Protein AF-A0A3D0Z601-F1 (afdb_monomer_lite)

Sequence (149 aa):
MDIMEILEQYWYVITAFAAVIVIAIIFNIVRIRRSRKSNENFLVKHPDAAKVYLTSKALVTSEAVNVYTVNGSEPERFFKGTKGGIYLIPGQSLVEISYSYTRPGVMYKNVTKSTGVVKKTLEVQANTAYILGFDRKAEEFTFEIFTEE

Radius of gyration: 21.56 Å; chains: 1; bounding box: 54×44×51 Å

Foldseek 3Di:
DDPVVVCVVCVVVVVVVVVVVVVVVVVVVVVVVVLVVVLVVVCVVQVQWEKEWWDFDDDQKTKTKDWQDKQNHGFSWDDDDPIIITTDRAAKIWIWIKIWIWHQDPPRDIDIDIPDTDIDIDHDGTPWYWYWDADPVVRDIDIGTDDDD

Secondary structure (DSSP, 8-state):
--HHHHHHHHHHHHHHHHHHHHHHHHHHHHHHHHHHHHHHHHHHH-TTPEEEEEPEE-SSSEEEEEEEEETTB---EEEETTEEEEEE-SEEEEEEEEEEEEEPPTTS--EEEE---EEEEEEE-TT-EEEEEEETTTTEEEEEE----

Structure (mmCIF, N/CA/C/O backbone):
data_AF-A0A3D0Z601-F1
#
_entry.id   AF-A0A3D0Z601-F1
#
loop_
_atom_site.group_PDB
_atom_site.id
_atom_site.type_symbol
_atom_site.label_atom_id
_atom_site.label_alt_id
_atom_site.label_comp_id
_atom_site.label_asym_id
_atom_site.label_entity_id
_atom_site.label_seq_id
_atom_site.pdbx_PDB_ins_code
_atom_site.Cartn_x
_atom_site.Cartn_y
_atom_site.Cartn_z
_atom_site.occupancy
_atom_site.B_iso_or_equiv
_atom_site.auth_seq_id
_atom_site.auth_comp_id
_atom_site.auth_asym_id
_atom_site.auth_atom_id
_atom_site.pdbx_PDB_model_num
ATOM 1 N N . MET A 1 1 ? 30.278 28.130 -25.034 1.00 62.38 1 MET A N 1
ATOM 2 C CA . MET A 1 1 ? 29.905 26.756 -25.398 1.00 62.38 1 MET A CA 1
ATOM 3 C C . MET A 1 1 ? 28.464 26.827 -25.836 1.00 62.38 1 MET A C 1
ATOM 5 O O . MET A 1 1 ? 27.605 27.117 -25.006 1.00 62.38 1 MET A O 1
ATOM 9 N N . ASP A 1 2 ? 28.238 26.739 -27.138 1.00 84.00 2 ASP A N 1
ATOM 10 C CA . ASP A 1 2 ? 26.892 26.831 -27.700 1.00 84.00 2 ASP A CA 1
ATOM 11 C C . ASP A 1 2 ? 26.083 25.575 -27.357 1.00 84.00 2 ASP A C 1
ATOM 13 O O . ASP A 1 2 ? 26.636 24.495 -27.154 1.00 84.00 2 ASP A O 1
ATOM 17 N N . ILE A 1 3 ? 24.754 25.699 -27.296 1.00 78.12 3 ILE A N 1
ATOM 18 C CA . ILE A 1 3 ? 23.852 24.581 -26.949 1.00 78.12 3 ILE A CA 1
ATOM 19 C C . ILE A 1 3 ? 24.062 23.387 -27.894 1.00 78.12 3 ILE A C 1
ATOM 21 O O . ILE A 1 3 ? 24.011 22.238 -27.461 1.00 78.12 3 ILE A O 1
ATOM 25 N N . MET A 1 4 ? 24.357 23.656 -29.166 1.00 80.94 4 MET A N 1
ATOM 26 C CA . MET A 1 4 ? 24.654 22.634 -30.175 1.00 80.94 4 MET A CA 1
ATOM 27 C C . MET A 1 4 ? 25.928 21.841 -29.852 1.00 80.94 4 MET A C 1
ATOM 29 O O . MET A 1 4 ? 25.963 20.627 -30.019 1.00 80.94 4 MET A O 1
ATOM 33 N N . GLU A 1 5 ? 26.937 22.512 -29.307 1.00 77.69 5 GLU A N 1
ATOM 34 C CA . GLU A 1 5 ? 28.230 21.936 -28.932 1.00 77.69 5 GLU A CA 1
ATOM 35 C C . GLU A 1 5 ? 28.091 21.011 -27.707 1.00 77.69 5 GLU A C 1
ATOM 37 O O . GLU A 1 5 ? 28.671 19.928 -27.644 1.00 77.69 5 GLU A O 1
ATOM 42 N N . ILE A 1 6 ? 27.232 21.396 -26.755 1.00 77.31 6 ILE A N 1
ATOM 43 C CA . ILE A 1 6 ? 26.860 20.569 -25.596 1.00 77.31 6 ILE A CA 1
ATOM 44 C C . ILE A 1 6 ? 26.078 19.331 -26.048 1.00 77.31 6 ILE A C 1
ATOM 46 O O . ILE A 1 6 ? 26.313 18.230 -25.548 1.00 77.31 6 ILE A O 1
ATOM 50 N N . LEU A 1 7 ? 25.146 19.492 -26.989 1.00 76.88 7 LEU A N 1
ATOM 51 C CA . LEU A 1 7 ? 24.349 18.381 -27.500 1.00 76.88 7 LEU A CA 1
ATOM 52 C C . LEU A 1 7 ? 25.225 17.341 -28.198 1.00 76.88 7 LEU A C 1
ATOM 54 O O . LEU A 1 7 ? 25.070 16.164 -27.897 1.00 76.88 7 LEU A O 1
ATOM 58 N N . GLU A 1 8 ? 26.173 17.743 -29.045 1.00 81.56 8 GLU A N 1
ATOM 59 C CA . GLU A 1 8 ? 27.098 16.811 -29.707 1.00 81.56 8 GLU A CA 1
ATOM 60 C C . GLU A 1 8 ? 28.075 16.146 -28.726 1.00 81.56 8 GLU A C 1
ATOM 62 O O . GLU A 1 8 ? 28.312 14.941 -28.817 1.00 81.56 8 GLU A O 1
ATOM 67 N N . GLN A 1 9 ? 28.586 16.881 -27.735 1.00 83.06 9 GLN A N 1
ATOM 68 C CA . GLN A 1 9 ? 29.509 16.336 -26.734 1.00 83.06 9 GLN A CA 1
ATOM 69 C C . GLN A 1 9 ? 28.839 15.316 -25.793 1.00 83.06 9 GLN A C 1
ATOM 71 O O . GLN A 1 9 ? 29.483 14.360 -25.355 1.00 83.06 9 GLN A O 1
ATOM 76 N N . TYR A 1 10 ? 27.553 15.502 -25.471 1.00 86.31 10 TYR A N 1
ATOM 77 C CA . TYR A 1 10 ? 26.831 14.693 -24.480 1.00 86.31 10 TYR A CA 1
ATOM 78 C C . TYR A 1 10 ? 25.701 13.829 -25.063 1.00 86.31 10 TYR A C 1
ATOM 80 O O . TYR A 1 10 ? 24.956 13.214 -24.294 1.00 86.31 10 TYR A O 1
ATOM 88 N N . TRP A 1 11 ? 25.564 13.712 -26.389 1.00 87.50 11 TRP A N 1
ATOM 89 C CA . TRP A 1 11 ? 24.433 13.002 -27.006 1.00 87.50 11 TRP A CA 1
ATOM 90 C C . TRP A 1 11 ? 24.316 11.536 -26.553 1.00 87.50 11 TRP A C 1
ATOM 92 O O . TRP A 1 11 ? 23.210 11.051 -26.305 1.00 87.50 11 TRP A O 1
ATOM 102 N N . TYR A 1 12 ? 25.444 10.843 -26.357 1.00 88.06 12 TYR A N 1
ATOM 103 C CA . TYR A 1 12 ? 25.482 9.474 -25.826 1.00 88.06 12 TYR A CA 1
ATOM 104 C C . TYR A 1 12 ? 24.930 9.383 -24.395 1.00 88.06 12 TYR A C 1
ATOM 106 O O . TYR A 1 12 ? 24.233 8.433 -24.048 1.00 88.06 12 TYR A O 1
ATOM 114 N N . VAL A 1 13 ? 25.207 10.387 -23.558 1.00 88.44 13 VAL A N 1
ATOM 115 C CA . VAL A 1 13 ? 24.722 10.439 -22.169 1.00 88.44 13 VAL A CA 1
ATOM 116 C C . VAL A 1 13 ? 23.224 10.743 -22.142 1.00 88.44 13 VAL A C 1
ATOM 118 O O . VAL A 1 13 ? 22.475 10.104 -21.404 1.00 88.44 13 VAL A O 1
ATOM 121 N N . ILE A 1 14 ? 22.768 11.670 -22.988 1.00 87.75 14 ILE A N 1
ATOM 122 C CA . ILE A 1 14 ? 21.351 12.039 -23.108 1.00 87.75 14 ILE A CA 1
ATOM 123 C C . ILE A 1 14 ? 20.525 10.852 -23.619 1.00 87.75 14 ILE A C 1
ATOM 125 O O . ILE A 1 14 ? 19.473 10.543 -23.058 1.00 87.75 14 ILE A O 1
ATOM 129 N N . THR A 1 15 ? 21.007 10.146 -24.644 1.00 89.06 15 THR A N 1
ATOM 130 C CA . THR A 1 15 ? 20.326 8.962 -25.191 1.00 89.06 15 THR A CA 1
ATOM 131 C C . THR A 1 15 ? 20.317 7.791 -24.211 1.00 89.06 15 THR A C 1
ATOM 133 O O . THR A 1 15 ? 19.278 7.148 -24.056 1.00 89.06 15 THR A O 1
ATOM 136 N N . ALA A 1 16 ? 21.409 7.554 -23.478 1.00 90.06 16 ALA A N 1
ATOM 137 C CA . ALA A 1 16 ? 21.439 6.557 -22.409 1.00 90.06 16 ALA A CA 1
ATOM 138 C C . ALA A 1 16 ? 20.430 6.884 -21.296 1.00 90.06 16 ALA A C 1
ATOM 140 O O . ALA A 1 16 ? 19.667 6.013 -20.877 1.00 90.06 16 ALA A O 1
ATOM 141 N N . PHE A 1 17 ? 20.359 8.143 -20.855 1.00 92.75 17 PHE A N 1
ATOM 142 C CA . PHE A 1 17 ? 19.391 8.572 -19.845 1.00 92.75 17 PHE A CA 1
ATOM 143 C C . PHE A 1 17 ? 17.945 8.416 -20.336 1.00 92.75 17 PHE A C 1
ATOM 145 O O . PHE A 1 17 ? 17.106 7.863 -19.624 1.00 92.75 17 PHE A O 1
ATOM 152 N N . ALA A 1 18 ? 17.663 8.805 -21.582 1.00 90.56 18 ALA A N 1
ATOM 153 C CA . ALA A 1 18 ? 16.358 8.598 -22.203 1.00 90.56 18 ALA A CA 1
ATOM 154 C C . ALA A 1 18 ? 15.980 7.105 -22.267 1.00 90.56 18 ALA A C 1
ATOM 156 O O . ALA A 1 18 ? 14.847 6.748 -21.944 1.00 90.56 18 ALA A O 1
ATOM 157 N N . ALA A 1 19 ? 16.925 6.218 -22.597 1.00 92.44 19 ALA A N 1
ATOM 158 C CA . ALA A 1 19 ? 16.692 4.775 -22.610 1.00 92.44 19 ALA A CA 1
ATOM 159 C C . ALA A 1 19 ? 16.334 4.227 -21.216 1.00 92.44 19 ALA A C 1
ATOM 161 O O . ALA A 1 19 ? 15.397 3.436 -21.094 1.00 92.44 19 ALA A O 1
ATOM 162 N N . VAL A 1 20 ? 17.006 4.686 -20.151 1.00 93.19 20 VAL A N 1
ATOM 163 C CA . VAL A 1 20 ? 16.669 4.298 -18.768 1.00 93.19 20 VAL A CA 1
ATOM 164 C C . VAL A 1 20 ? 15.250 4.735 -18.399 1.00 93.19 20 VAL A C 1
ATOM 166 O O . VAL A 1 20 ? 14.501 3.948 -17.816 1.00 93.19 20 VAL A O 1
ATOM 169 N N . ILE A 1 21 ? 14.842 5.951 -18.780 1.00 92.50 21 ILE A N 1
ATOM 170 C CA . ILE A 1 21 ? 13.474 6.438 -18.544 1.00 92.50 21 ILE A CA 1
ATOM 171 C C . ILE A 1 21 ? 12.454 5.553 -19.268 1.00 92.50 21 ILE A C 1
ATOM 173 O O . ILE A 1 21 ? 11.464 5.140 -18.664 1.00 92.50 21 ILE A O 1
ATOM 177 N N . VAL A 1 22 ? 12.698 5.212 -20.537 1.00 92.50 22 VAL A N 1
ATOM 178 C CA . VAL A 1 22 ? 11.794 4.352 -21.319 1.00 92.50 22 VAL A CA 1
ATOM 179 C C . VAL A 1 22 ? 11.654 2.969 -20.676 1.00 92.50 22 VAL A C 1
ATOM 181 O O . VAL A 1 22 ? 10.534 2.481 -20.512 1.00 92.50 22 VAL A O 1
ATOM 184 N N . ILE A 1 23 ? 12.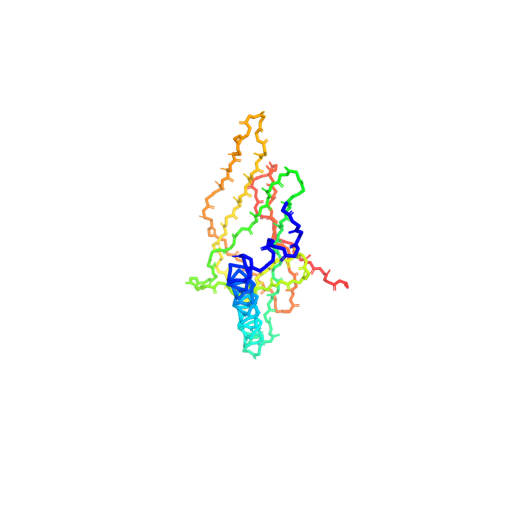757 2.359 -20.233 1.00 92.69 23 ILE A N 1
ATOM 185 C CA . ILE A 1 23 ? 12.732 1.069 -19.527 1.00 92.69 23 ILE A CA 1
ATOM 186 C C . ILE A 1 23 ? 11.924 1.176 -18.225 1.00 92.69 23 ILE A C 1
ATOM 188 O O . ILE A 1 23 ? 11.076 0.322 -17.952 1.00 92.69 23 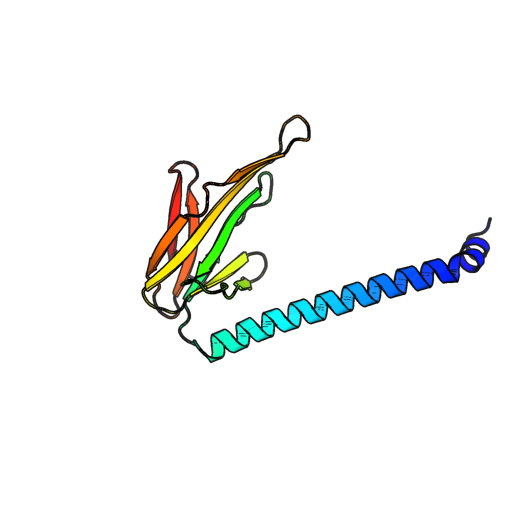ILE A O 1
ATOM 192 N N . ALA A 1 24 ? 12.127 2.239 -17.442 1.00 88.62 24 ALA A N 1
ATOM 193 C CA . ALA A 1 24 ? 11.395 2.467 -16.197 1.00 88.62 24 ALA A CA 1
ATOM 194 C C . ALA A 1 24 ? 9.881 2.630 -16.427 1.00 88.62 24 ALA A C 1
ATOM 196 O O . ALA A 1 24 ? 9.075 2.108 -15.647 1.00 88.62 24 ALA A O 1
ATOM 197 N N . ILE A 1 25 ? 9.479 3.305 -17.510 1.00 89.75 25 ILE A N 1
ATOM 198 C CA . ILE A 1 25 ? 8.070 3.448 -17.906 1.00 89.75 25 ILE A CA 1
ATOM 199 C C . ILE A 1 25 ? 7.476 2.083 -18.271 1.00 89.75 25 ILE A C 1
ATOM 201 O O . ILE A 1 25 ? 6.418 1.719 -17.753 1.00 89.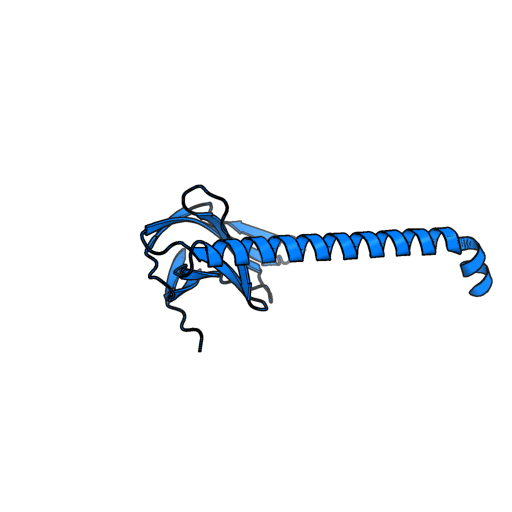75 25 ILE A O 1
ATOM 205 N N . ILE A 1 26 ? 8.161 1.295 -19.107 1.00 90.25 26 ILE A N 1
ATOM 206 C CA . ILE A 1 26 ? 7.695 -0.042 -19.513 1.00 90.25 26 ILE A CA 1
ATOM 207 C C . ILE A 1 26 ? 7.520 -0.945 -18.287 1.00 90.25 26 ILE A C 1
ATOM 209 O O . ILE A 1 26 ? 6.480 -1.593 -18.140 1.00 90.25 26 ILE A O 1
ATOM 213 N N . PHE A 1 27 ? 8.492 -0.952 -17.371 1.00 88.69 27 PHE A N 1
ATOM 214 C CA . PHE A 1 27 ? 8.432 -1.755 -16.150 1.00 88.69 27 PHE A CA 1
ATOM 215 C C . PHE A 1 27 ? 7.227 -1.381 -15.272 1.00 88.69 27 PHE A C 1
ATOM 217 O O . PHE A 1 27 ? 6.508 -2.260 -14.787 1.00 88.69 27 PHE A O 1
ATOM 224 N N . ASN A 1 28 ? 6.943 -0.082 -15.128 1.00 81.25 28 ASN A N 1
ATOM 225 C CA . ASN A 1 28 ? 5.759 0.397 -14.413 1.00 81.25 28 ASN A CA 1
ATOM 226 C C . ASN A 1 28 ? 4.454 -0.059 -15.079 1.00 81.25 28 ASN A C 1
ATOM 228 O O . ASN A 1 28 ? 3.563 -0.567 -14.396 1.00 81.25 28 ASN A O 1
ATOM 232 N N . ILE A 1 29 ? 4.344 0.050 -16.407 1.00 82.81 29 ILE A N 1
ATOM 233 C CA . ILE A 1 29 ? 3.148 -0.381 -17.147 1.00 82.81 29 ILE A CA 1
ATOM 234 C C . ILE A 1 29 ? 2.900 -1.884 -16.968 1.00 82.81 29 ILE A C 1
ATOM 236 O O . ILE A 1 29 ? 1.765 -2.294 -16.712 1.00 82.81 29 ILE A O 1
ATOM 240 N N . VAL A 1 30 ? 3.941 -2.717 -17.072 1.00 84.94 30 VAL A N 1
ATOM 241 C CA . VAL A 1 30 ? 3.826 -4.174 -16.877 1.00 84.94 30 VAL A CA 1
ATOM 242 C C . VAL A 1 30 ? 3.361 -4.497 -15.459 1.00 84.94 30 VAL A C 1
ATOM 244 O O . VAL A 1 30 ? 2.449 -5.309 -15.286 1.00 84.94 30 VAL A O 1
ATOM 247 N N . ARG A 1 31 ? 3.927 -3.831 -14.447 1.00 77.19 31 ARG A N 1
ATOM 248 C CA . ARG A 1 31 ? 3.540 -4.018 -13.043 1.00 77.19 31 ARG A CA 1
ATOM 249 C C . ARG A 1 31 ? 2.066 -3.679 -12.810 1.00 77.19 31 ARG A C 1
ATOM 251 O O . ARG A 1 31 ? 1.358 -4.472 -12.193 1.00 77.19 31 ARG A O 1
ATOM 258 N N . ILE A 1 32 ? 1.594 -2.558 -13.359 1.00 72.69 32 ILE A N 1
ATOM 259 C CA . ILE A 1 32 ? 0.190 -2.127 -13.259 1.00 72.69 32 ILE A CA 1
ATOM 260 C C . ILE A 1 32 ? -0.739 -3.115 -13.974 1.00 72.69 32 ILE A C 1
ATOM 262 O O . ILE A 1 32 ? -1.795 -3.466 -13.454 1.00 72.69 32 ILE A O 1
ATOM 266 N N . ARG A 1 33 ? -0.367 -3.599 -15.164 1.00 74.62 33 ARG A N 1
ATOM 267 C CA . ARG A 1 33 ? -1.180 -4.590 -15.888 1.00 74.62 33 ARG A CA 1
ATOM 268 C C . ARG A 1 33 ? -1.263 -5.920 -15.147 1.00 74.62 33 ARG A C 1
ATOM 270 O O . ARG A 1 33 ? -2.322 -6.540 -15.147 1.00 74.62 33 ARG A O 1
ATOM 277 N N . ARG A 1 34 ? -0.171 -6.361 -14.519 1.00 72.06 34 ARG A N 1
ATOM 278 C CA . ARG A 1 34 ? -0.145 -7.610 -13.751 1.00 72.06 34 ARG A CA 1
ATOM 279 C C . ARG A 1 34 ? -1.044 -7.537 -12.518 1.00 72.06 34 ARG A C 1
ATOM 281 O O . ARG A 1 34 ? -1.778 -8.490 -12.284 1.00 72.06 34 ARG A O 1
ATOM 288 N N . SER A 1 35 ? -1.034 -6.423 -11.781 1.00 63.91 35 SER A N 1
ATOM 289 C CA . SER A 1 35 ? -1.933 -6.263 -10.630 1.00 63.91 35 SER A CA 1
ATOM 290 C C . SER A 1 35 ? -3.400 -6.221 -11.056 1.00 63.91 35 SER A C 1
ATOM 292 O O . SER A 1 35 ? -4.218 -6.918 -10.470 1.00 63.91 35 SER A O 1
ATOM 294 N N . ARG A 1 36 ? -3.728 -5.502 -12.140 1.00 66.06 36 ARG A N 1
ATOM 295 C CA . ARG A 1 36 ? -5.096 -5.476 -12.689 1.00 66.06 36 ARG A CA 1
ATOM 296 C C . ARG A 1 36 ? -5.597 -6.869 -13.061 1.00 66.06 36 ARG A C 1
ATOM 298 O O . ARG A 1 36 ? -6.697 -7.230 -12.667 1.00 66.06 36 ARG A O 1
ATOM 305 N N . LYS A 1 37 ? -4.766 -7.673 -13.734 1.00 68.56 37 LYS A N 1
ATOM 306 C CA . LYS A 1 37 ? -5.107 -9.063 -14.070 1.00 68.56 37 LYS A CA 1
ATOM 307 C C . LYS A 1 37 ? -5.306 -9.946 -12.835 1.00 68.56 37 LYS A C 1
ATOM 309 O O . LYS A 1 37 ? -6.175 -10.807 -12.871 1.00 68.56 37 LYS A O 1
ATOM 314 N N . SER A 1 38 ? -4.521 -9.764 -11.767 1.00 63.31 38 SER A N 1
ATOM 315 C CA . SER A 1 38 ? -4.731 -10.506 -10.508 1.00 63.31 38 SER A CA 1
ATOM 316 C C . SER A 1 38 ? -6.107 -10.195 -9.928 1.00 63.31 38 SER A C 1
ATOM 318 O O . SER A 1 38 ? -6.895 -11.105 -9.693 1.00 63.31 38 SER A O 1
ATOM 320 N N . ASN A 1 39 ? -6.439 -8.905 -9.848 1.00 64.62 39 ASN A N 1
ATOM 321 C CA . ASN A 1 39 ? -7.718 -8.434 -9.330 1.00 64.62 39 ASN A CA 1
ATOM 322 C C . ASN A 1 39 ? -8.900 -8.933 -10.173 1.00 64.62 39 ASN A C 1
ATOM 324 O O . ASN A 1 39 ? -9.892 -9.402 -9.625 1.00 64.62 39 ASN A O 1
ATOM 328 N N . GLU A 1 40 ? -8.796 -8.864 -11.503 1.00 67.75 40 GLU A N 1
ATOM 329 C CA . GLU A 1 40 ? -9.817 -9.384 -12.421 1.00 67.75 40 GLU A CA 1
ATOM 330 C C . GLU A 1 40 ? -9.999 -10.897 -12.251 1.00 67.75 40 GLU A C 1
ATOM 332 O O . GLU A 1 40 ? -11.122 -11.368 -12.103 1.00 67.75 40 GLU A O 1
ATOM 337 N N . ASN A 1 41 ? -8.907 -11.664 -12.188 1.00 68.56 41 ASN A N 1
ATOM 338 C CA . ASN A 1 41 ? -8.968 -13.109 -11.963 1.00 68.56 41 ASN A CA 1
ATOM 339 C C . ASN A 1 41 ? -9.571 -13.463 -10.597 1.00 68.56 41 ASN A C 1
ATOM 341 O O . ASN A 1 41 ? -10.255 -14.479 -10.478 1.00 68.56 41 ASN A O 1
ATOM 345 N N . PHE A 1 42 ? -9.319 -12.649 -9.572 1.00 63.38 42 PHE A N 1
ATOM 346 C CA . PHE A 1 42 ? -9.898 -12.835 -8.247 1.00 63.38 42 PHE A CA 1
ATOM 347 C C . PHE A 1 42 ? -11.408 -12.581 -8.256 1.00 63.38 42 PHE A C 1
ATOM 349 O O . PHE A 1 42 ? -12.163 -13.401 -7.744 1.00 63.38 42 PHE A O 1
ATOM 356 N N . LEU A 1 43 ? -11.858 -11.514 -8.921 1.00 65.06 43 LEU A N 1
ATOM 357 C CA . LEU A 1 43 ? -13.281 -11.202 -9.092 1.00 65.06 43 LEU A CA 1
ATOM 358 C C . LEU A 1 43 ? -14.022 -12.246 -9.936 1.00 65.06 43 LEU A C 1
ATOM 360 O O . LEU A 1 43 ? -15.182 -12.536 -9.668 1.00 65.06 43 LEU A O 1
ATOM 364 N N . VAL A 1 44 ? -13.360 -12.841 -10.933 1.00 66.62 44 VAL A N 1
ATOM 365 C CA . VAL A 1 44 ? -13.935 -13.946 -11.720 1.00 66.62 44 VAL A CA 1
ATOM 366 C C . VAL A 1 44 ? -14.113 -15.204 -10.865 1.00 66.62 44 VAL A C 1
ATOM 368 O O . VAL A 1 44 ? -15.097 -15.920 -11.031 1.00 66.62 44 VAL A O 1
ATOM 371 N N . LYS A 1 45 ? -13.179 -15.485 -9.948 1.00 65.62 45 LYS A N 1
ATOM 372 C CA . LYS A 1 45 ? -13.262 -16.638 -9.034 1.00 65.62 45 LYS A CA 1
ATOM 373 C C . LYS A 1 45 ? -14.235 -16.416 -7.874 1.00 65.62 45 LYS A C 1
ATOM 375 O O . LYS A 1 45 ? -14.836 -17.380 -7.412 1.00 65.62 45 LYS A O 1
ATOM 380 N N . HIS A 1 46 ? -14.381 -15.172 -7.426 1.00 65.00 46 HIS A N 1
ATOM 381 C CA . HIS A 1 46 ? -15.210 -14.767 -6.292 1.00 65.00 46 HIS A CA 1
ATOM 382 C C . HIS A 1 46 ? -16.074 -13.555 -6.679 1.00 65.00 46 HIS A C 1
ATOM 384 O O . HIS A 1 46 ? -15.772 -12.425 -6.282 1.00 65.00 46 HIS A O 1
ATOM 390 N N . PRO A 1 47 ? -17.134 -13.761 -7.486 1.00 62.06 47 PRO A N 1
ATOM 391 C CA . PRO A 1 47 ? -18.010 -12.678 -7.946 1.00 62.06 47 PRO A CA 1
ATOM 392 C C . PRO A 1 47 ? -18.815 -12.025 -6.810 1.00 62.06 47 PRO A C 1
ATOM 394 O O . PRO A 1 47 ? -19.378 -10.948 -6.982 1.00 62.06 47 PRO A O 1
ATOM 397 N N . ASP A 1 48 ? -18.860 -12.670 -5.649 1.00 71.62 48 ASP A N 1
ATOM 398 C CA . ASP A 1 48 ? -19.524 -12.262 -4.415 1.00 71.62 48 ASP A CA 1
ATOM 399 C C . ASP A 1 48 ? -18.596 -11.529 -3.426 1.00 71.62 48 ASP A C 1
ATOM 401 O O . ASP A 1 48 ? -19.033 -11.154 -2.335 1.00 71.62 48 ASP A O 1
ATOM 405 N N . ALA A 1 49 ? -17.332 -11.288 -3.797 1.00 69.38 49 ALA A N 1
ATOM 406 C CA . ALA A 1 49 ? -16.342 -10.647 -2.935 1.00 69.38 49 ALA A CA 1
ATOM 407 C C . ALA A 1 49 ? -16.785 -9.255 -2.441 1.00 69.38 49 ALA A C 1
ATOM 409 O O . ALA A 1 49 ? -17.175 -8.376 -3.214 1.00 69.38 49 ALA A O 1
ATOM 410 N N . ALA A 1 50 ? -16.657 -9.037 -1.134 1.00 71.75 50 ALA A N 1
ATOM 411 C CA . ALA A 1 50 ? -16.888 -7.752 -0.491 1.00 71.75 50 ALA A CA 1
ATOM 412 C C . ALA A 1 50 ? -15.713 -6.796 -0.747 1.00 71.75 50 ALA A C 1
ATOM 414 O O . ALA A 1 50 ? -14.549 -7.209 -0.801 1.00 71.75 50 ALA A O 1
ATOM 415 N N . LYS A 1 51 ? -16.005 -5.497 -0.867 1.00 76.50 51 LYS A N 1
ATOM 416 C CA . LYS A 1 51 ? -14.991 -4.448 -1.064 1.00 76.50 51 LYS A CA 1
ATOM 417 C C . LYS A 1 51 ? -14.724 -3.741 0.254 1.00 76.50 51 LYS A C 1
ATOM 419 O O . LYS A 1 51 ? -15.622 -3.102 0.784 1.00 76.50 51 LYS A O 1
ATOM 424 N N . VAL A 1 52 ? -13.498 -3.772 0.760 1.00 76.44 52 VAL A N 1
ATOM 425 C CA . VAL A 1 52 ? -13.131 -3.011 1.962 1.00 76.44 52 VAL A CA 1
ATOM 426 C C . VAL A 1 52 ? -12.177 -1.885 1.590 1.00 76.44 52 VAL A C 1
ATOM 428 O O . VAL A 1 52 ? -11.024 -2.118 1.238 1.00 76.44 52 VAL A O 1
ATOM 431 N N . TYR A 1 53 ? -12.660 -0.651 1.669 1.00 75.25 53 TYR A N 1
ATOM 432 C CA . TYR A 1 53 ? -11.884 0.565 1.478 1.00 75.25 53 TYR A CA 1
ATOM 433 C C . TYR A 1 53 ? -11.023 0.859 2.700 1.00 75.25 53 TYR A C 1
ATOM 435 O O . TYR A 1 53 ? -11.505 0.843 3.830 1.00 75.25 53 TYR A O 1
ATOM 443 N N . LEU A 1 54 ? -9.754 1.180 2.470 1.00 76.88 54 LEU A N 1
ATOM 444 C CA . LEU A 1 54 ? -8.832 1.587 3.519 1.00 76.88 54 LEU A CA 1
ATOM 445 C C . LEU A 1 54 ? -8.805 3.107 3.604 1.00 76.88 54 LEU A C 1
ATOM 447 O O . LEU A 1 54 ? -8.585 3.805 2.611 1.00 76.88 54 LEU A O 1
ATOM 451 N N . THR A 1 55 ? -9.016 3.631 4.808 1.00 69.44 55 THR A N 1
ATOM 452 C CA . THR A 1 55 ? -8.866 5.064 5.044 1.00 69.44 55 THR A CA 1
ATOM 453 C C . THR A 1 55 ? -7.385 5.431 5.023 1.00 69.44 55 THR A C 1
ATOM 455 O O . THR A 1 55 ? -6.596 4.947 5.837 1.00 69.44 55 THR A O 1
ATOM 458 N N . SER A 1 56 ? -7.018 6.326 4.107 1.00 66.06 56 SER A N 1
ATOM 459 C CA . SER A 1 56 ? -5.701 6.957 4.069 1.00 66.06 56 SER A CA 1
ATOM 460 C C . SER A 1 56 ? -5.836 8.474 3.959 1.00 66.06 56 SER A C 1
ATOM 462 O O . SER A 1 56 ? -6.586 8.965 3.113 1.00 66.06 56 SER A O 1
ATOM 464 N N . LYS A 1 57 ? -5.093 9.225 4.774 1.00 68.75 57 LYS A N 1
ATOM 465 C CA . LYS A 1 57 ? -4.986 10.690 4.692 1.00 68.75 57 LYS A CA 1
ATOM 466 C C . LYS A 1 57 ? -3.513 11.064 4.596 1.00 68.75 57 LYS A C 1
ATOM 468 O O . LYS A 1 57 ? -2.708 10.531 5.343 1.00 68.75 57 LYS A O 1
ATOM 473 N N . ALA A 1 58 ? -3.162 11.972 3.690 1.00 60.53 58 ALA A N 1
ATOM 474 C CA . ALA A 1 58 ? -1.766 12.367 3.470 1.00 60.53 58 ALA A CA 1
ATOM 475 C C . ALA A 1 58 ? -1.574 13.888 3.304 1.00 60.53 58 ALA A C 1
ATOM 477 O O . ALA A 1 58 ? -0.562 14.316 2.765 1.00 60.53 58 ALA A O 1
ATOM 478 N N . LEU A 1 59 ? -2.540 14.716 3.735 1.00 61.28 59 LEU A N 1
ATOM 479 C CA . LEU A 1 59 ? -2.495 16.167 3.488 1.00 61.28 59 LEU A CA 1
ATOM 480 C C . LEU A 1 59 ? -1.421 16.897 4.315 1.00 61.28 59 LEU A C 1
ATOM 482 O O . LEU A 1 59 ? -0.608 17.628 3.768 1.00 61.28 59 LEU A O 1
ATOM 486 N N . VAL A 1 60 ? -1.441 16.725 5.638 1.00 60.72 60 VAL A N 1
ATOM 487 C CA . VAL A 1 60 ? -0.491 17.366 6.577 1.00 60.72 60 VAL A CA 1
ATOM 488 C C . VAL A 1 60 ? 0.138 16.322 7.498 1.00 60.72 60 VAL A C 1
ATOM 490 O O . VAL A 1 60 ? 1.290 16.429 7.900 1.00 60.72 60 VAL A O 1
ATOM 493 N N . THR A 1 61 ? -0.609 15.267 7.800 1.00 58.69 61 THR A N 1
ATOM 494 C CA . THR A 1 61 ? -0.167 14.094 8.547 1.00 58.69 61 THR A CA 1
ATOM 495 C C . THR A 1 61 ? -0.473 12.861 7.713 1.00 58.69 61 THR A C 1
ATOM 497 O O . THR A 1 61 ? -1.532 12.808 7.083 1.00 58.69 61 THR A O 1
ATOM 500 N N . SER A 1 62 ? 0.434 11.883 7.701 1.00 63.38 62 SER A N 1
ATOM 501 C CA . SER A 1 62 ? 0.199 10.619 7.001 1.00 63.38 62 SER A CA 1
ATOM 502 C C . SER A 1 62 ? -0.499 9.650 7.946 1.00 63.38 62 SER A C 1
ATOM 504 O O . SER A 1 62 ? 0.066 9.259 8.962 1.00 63.38 62 SER A O 1
ATOM 506 N N . GLU A 1 63 ? -1.721 9.272 7.615 1.00 72.56 63 GLU A N 1
ATOM 507 C CA . GLU A 1 63 ? -2.527 8.261 8.293 1.00 72.56 63 GLU A CA 1
ATOM 508 C C . GLU A 1 63 ? -2.830 7.168 7.283 1.00 72.56 63 GLU A C 1
ATOM 510 O O . GLU A 1 63 ? -3.341 7.454 6.199 1.00 72.56 63 GLU A O 1
ATOM 515 N N . ALA A 1 64 ? -2.516 5.924 7.622 1.00 70.62 64 ALA A N 1
ATOM 516 C CA . ALA A 1 64 ? -2.857 4.785 6.786 1.00 70.62 64 ALA A CA 1
ATOM 517 C C . ALA A 1 64 ? -3.200 3.578 7.650 1.00 70.62 64 ALA A C 1
ATOM 519 O O . ALA A 1 64 ? -2.451 3.226 8.570 1.00 70.62 64 ALA A O 1
ATOM 520 N N . VAL A 1 65 ? -4.320 2.940 7.317 1.00 76.50 65 VAL A N 1
ATOM 521 C CA . VAL A 1 65 ? -4.631 1.583 7.761 1.00 76.50 65 VAL A CA 1
ATOM 522 C C . VAL A 1 65 ? -3.993 0.616 6.768 1.00 76.50 65 VAL A C 1
ATOM 524 O O . VAL A 1 65 ? -4.336 0.613 5.587 1.00 76.50 65 VAL A O 1
ATOM 527 N N . ASN A 1 66 ? -3.041 -0.184 7.238 1.00 71.94 66 ASN A N 1
ATOM 528 C CA . ASN A 1 66 ? -2.355 -1.192 6.443 1.00 71.94 66 ASN A CA 1
ATOM 529 C C . ASN A 1 66 ? -2.940 -2.567 6.744 1.00 71.94 66 ASN A C 1
ATOM 531 O O . ASN A 1 66 ? -3.172 -2.908 7.900 1.00 71.94 66 ASN A O 1
ATOM 535 N N . VAL A 1 67 ? -3.119 -3.369 5.700 1.00 76.19 67 VAL A N 1
ATOM 536 C CA . VAL A 1 67 ? -3.528 -4.772 5.807 1.00 76.19 67 VAL A CA 1
ATOM 537 C C . VAL A 1 67 ? -2.355 -5.629 5.357 1.00 76.19 67 VAL A C 1
ATOM 539 O O . VAL A 1 67 ? -1.852 -5.436 4.247 1.00 76.19 67 VAL A O 1
ATOM 542 N N . TYR A 1 68 ? -1.915 -6.556 6.207 1.00 72.94 68 TYR A N 1
ATOM 543 C CA . TYR A 1 68 ? -0.795 -7.451 5.905 1.00 72.94 68 TYR A CA 1
ATOM 544 C C . TYR A 1 68 ? -1.265 -8.778 5.332 1.00 72.94 68 TYR A C 1
ATOM 546 O O . TYR A 1 68 ? -0.770 -9.184 4.284 1.00 72.94 68 TYR A O 1
ATOM 554 N N . THR A 1 69 ? -2.218 -9.435 5.994 1.00 69.75 69 THR A N 1
ATOM 555 C CA . THR A 1 69 ? -2.739 -10.738 5.575 1.00 69.75 69 THR A CA 1
ATOM 556 C C . THR A 1 69 ? -4.249 -10.817 5.769 1.00 69.75 69 THR A C 1
ATOM 558 O O . THR A 1 69 ? -4.819 -10.186 6.664 1.00 69.75 69 THR A O 1
ATOM 561 N N . VAL A 1 70 ? -4.898 -11.594 4.905 1.00 73.19 70 VAL A N 1
ATOM 562 C CA . VAL A 1 70 ? -6.305 -11.995 5.015 1.00 73.19 70 VAL A CA 1
ATOM 563 C C . VAL A 1 70 ? -6.317 -13.517 5.048 1.00 73.19 70 VAL A C 1
ATOM 565 O O . VAL A 1 70 ? -5.835 -14.156 4.115 1.00 73.19 70 VAL A O 1
ATOM 568 N N . ASN A 1 71 ? -6.811 -14.113 6.134 1.00 71.38 71 ASN A N 1
ATOM 569 C CA . ASN A 1 71 ? -6.805 -15.561 6.368 1.00 71.38 71 ASN A CA 1
ATOM 570 C C . ASN A 1 71 ? -5.415 -16.204 6.167 1.00 71.38 71 ASN A C 1
ATOM 572 O O . ASN A 1 71 ? -5.297 -17.304 5.632 1.00 71.38 71 ASN A O 1
ATOM 576 N N . GLY A 1 72 ? -4.347 -15.494 6.554 1.00 64.56 72 GLY A N 1
ATOM 577 C CA . GLY A 1 72 ? -2.961 -15.953 6.398 1.00 64.56 72 GLY A CA 1
ATOM 578 C C . GLY A 1 72 ? -2.410 -15.905 4.964 1.00 64.56 72 GLY A C 1
ATOM 579 O O . GLY A 1 72 ? -1.280 -16.333 4.746 1.00 64.56 72 GLY A O 1
ATOM 580 N N . SER A 1 73 ? -3.172 -15.378 3.999 1.00 71.19 73 SER A N 1
ATOM 581 C CA . SER A 1 73 ? -2.757 -15.195 2.599 1.00 71.19 73 SER A CA 1
ATOM 582 C C . SER A 1 73 ? -2.545 -13.715 2.254 1.00 71.19 73 SER A C 1
ATOM 584 O O . SER A 1 73 ? -3.043 -12.825 2.951 1.00 71.19 73 SER A O 1
ATOM 586 N N . GLU A 1 74 ? -1.789 -13.441 1.181 1.00 71.00 74 GLU A N 1
ATOM 587 C CA . GLU A 1 74 ? -1.572 -12.070 0.699 1.00 71.00 74 GLU A CA 1
ATOM 588 C C . GLU A 1 74 ? -2.914 -11.443 0.264 1.00 71.00 74 GLU A C 1
ATOM 590 O O . GLU A 1 74 ? -3.664 -12.075 -0.483 1.00 71.00 74 GLU A O 1
ATOM 595 N N . PRO A 1 75 ? -3.249 -10.223 0.727 1.00 72.88 75 PRO A N 1
ATOM 596 C CA . PRO A 1 75 ? -4.519 -9.592 0.404 1.00 72.88 75 PRO A CA 1
ATOM 597 C C . PRO A 1 75 ? -4.561 -9.156 -1.061 1.00 72.88 75 PRO A C 1
ATOM 599 O O . PRO A 1 75 ? -3.666 -8.452 -1.541 1.00 72.88 75 PRO A O 1
ATOM 602 N N . GLU A 1 76 ? -5.656 -9.485 -1.743 1.00 75.38 76 GLU A N 1
ATOM 603 C CA . GLU A 1 76 ? -5.936 -8.950 -3.073 1.00 75.38 76 GLU A CA 1
ATOM 604 C C . GLU A 1 76 ? -6.381 -7.490 -2.950 1.00 75.38 76 GLU A C 1
ATOM 606 O O . GLU A 1 76 ? -7.432 -7.169 -2.390 1.00 75.38 76 GLU A O 1
ATOM 611 N N . ARG A 1 77 ? -5.520 -6.585 -3.426 1.00 75.94 77 ARG A N 1
ATOM 612 C CA . ARG A 1 77 ? -5.644 -5.134 -3.245 1.00 75.94 77 ARG A CA 1
ATOM 613 C C . ARG A 1 77 ? -6.216 -4.482 -4.490 1.00 75.94 77 ARG A C 1
ATOM 615 O O . ARG A 1 77 ? -5.673 -4.628 -5.583 1.00 75.94 77 ARG A O 1
ATOM 622 N N . PHE A 1 78 ? -7.237 -3.655 -4.320 1.00 72.81 78 PHE A N 1
ATOM 623 C CA . PHE A 1 78 ? -7.792 -2.840 -5.392 1.00 72.81 78 PHE A CA 1
ATOM 624 C C . PHE A 1 78 ? -7.565 -1.353 -5.143 1.00 72.81 78 PHE A C 1
ATOM 626 O O . PHE A 1 78 ? -7.430 -0.898 -4.012 1.00 72.81 78 PHE A O 1
ATOM 633 N N . PHE A 1 79 ? -7.522 -0.584 -6.224 1.00 67.38 79 PHE A N 1
ATOM 634 C CA . PHE A 1 79 ? -7.452 0.870 -6.168 1.00 67.38 79 PHE A CA 1
ATOM 635 C C . PHE A 1 79 ? -8.585 1.432 -7.019 1.00 67.38 79 PHE A C 1
ATOM 637 O O . PHE A 1 79 ? -8.649 1.160 -8.220 1.00 67.38 79 PHE A O 1
ATOM 644 N N . LYS A 1 80 ? -9.479 2.207 -6.401 1.00 67.12 80 LYS A N 1
ATOM 645 C CA . LYS A 1 80 ? -10.533 2.965 -7.084 1.00 67.12 80 LYS A CA 1
ATOM 646 C C . LYS A 1 80 ? -10.204 4.452 -6.946 1.00 67.12 80 LYS A C 1
ATOM 648 O O . LYS A 1 80 ? -10.402 5.058 -5.894 1.00 67.12 80 LYS A O 1
ATOM 653 N N . GLY A 1 81 ? -9.635 5.032 -8.005 1.00 69.69 81 GLY A N 1
ATOM 654 C CA . GLY A 1 81 ? -9.141 6.413 -7.992 1.00 69.69 81 GLY A CA 1
ATOM 655 C C . GLY A 1 81 ? -7.988 6.598 -6.999 1.00 69.69 81 GLY A C 1
ATOM 656 O O . GLY A 1 81 ? -6.955 5.945 -7.122 1.00 69.69 81 GLY A O 1
ATOM 657 N N . THR A 1 82 ? -8.170 7.482 -6.015 1.00 62.91 82 THR A N 1
ATOM 658 C CA . THR A 1 82 ? -7.194 7.763 -4.945 1.00 62.91 82 THR A CA 1
ATOM 659 C C . THR A 1 82 ? -7.361 6.877 -3.708 1.00 62.91 82 THR A C 1
ATOM 661 O O . THR A 1 82 ? -6.529 6.941 -2.805 1.00 62.91 82 THR A O 1
ATOM 664 N N . LYS A 1 83 ? -8.414 6.049 -3.646 1.00 68.06 83 LYS A N 1
ATOM 665 C CA . LYS A 1 83 ? -8.697 5.166 -2.508 1.00 68.06 83 LYS A CA 1
ATOM 666 C C . LYS A 1 83 ? -8.229 3.744 -2.812 1.00 68.06 83 LYS A C 1
ATOM 668 O O . LYS A 1 83 ? -8.645 3.142 -3.804 1.00 68.06 83 LYS A O 1
ATOM 673 N N . GLY A 1 84 ? -7.358 3.218 -1.956 1.00 73.88 84 GLY A N 1
ATOM 674 C CA . GLY A 1 84 ? -6.974 1.808 -1.948 1.00 73.88 84 GLY A CA 1
ATOM 675 C C . GLY A 1 84 ? -7.906 0.985 -1.062 1.00 73.88 84 GLY A C 1
ATOM 676 O O . GLY A 1 84 ? -8.493 1.503 -0.113 1.00 73.88 84 GLY A O 1
ATOM 677 N N . GLY A 1 85 ? -8.037 -0.298 -1.360 1.00 79.06 85 GLY A N 1
ATOM 678 C CA . GLY A 1 85 ? -8.847 -1.241 -0.604 1.00 79.06 85 GLY A CA 1
ATOM 679 C C . GLY A 1 85 ? -8.400 -2.683 -0.817 1.00 79.06 85 GLY A C 1
ATOM 680 O O . GLY A 1 85 ? -7.474 -2.953 -1.583 1.00 79.06 85 GLY A O 1
ATOM 681 N N . ILE A 1 86 ? -9.060 -3.610 -0.135 1.00 80.31 86 ILE A N 1
ATOM 682 C CA . ILE A 1 86 ? -8.864 -5.057 -0.264 1.00 80.31 86 ILE A CA 1
ATOM 683 C C . ILE A 1 86 ? -10.184 -5.739 -0.622 1.00 80.31 86 ILE A C 1
ATOM 685 O O . ILE A 1 86 ? -11.254 -5.281 -0.213 1.00 80.31 86 ILE A O 1
ATOM 689 N N . TYR A 1 87 ? -10.112 -6.842 -1.356 1.00 77.12 87 TYR A N 1
ATOM 690 C CA . TYR A 1 87 ? -11.244 -7.751 -1.494 1.00 77.12 87 TYR A CA 1
ATOM 691 C C . TYR A 1 87 ? -11.245 -8.765 -0.355 1.00 77.12 87 TYR A C 1
ATOM 693 O O . TYR A 1 87 ? -10.199 -9.311 -0.002 1.00 77.12 87 TYR A O 1
ATOM 701 N N . LEU A 1 88 ? -12.423 -9.031 0.202 1.00 77.06 88 LEU A N 1
ATOM 702 C CA . LEU A 1 88 ? -12.636 -10.104 1.166 1.00 77.06 88 LEU A CA 1
ATOM 703 C C . LEU A 1 88 ? -13.673 -11.086 0.624 1.00 77.06 88 LEU A C 1
ATOM 705 O O . LEU A 1 88 ? -14.665 -10.684 0.017 1.00 77.06 88 LEU A O 1
ATOM 709 N N . ILE A 1 89 ? -13.447 -12.376 0.862 1.00 77.06 89 ILE A N 1
ATOM 710 C CA . ILE A 1 89 ? -14.443 -13.412 0.580 1.00 77.06 89 ILE A CA 1
ATOM 711 C C . ILE A 1 89 ? -15.574 -13.251 1.610 1.00 77.06 89 ILE A C 1
ATOM 713 O O . ILE A 1 89 ? -15.270 -13.068 2.796 1.00 77.06 89 ILE A O 1
ATOM 717 N N . PRO A 1 90 ? -16.852 -13.280 1.194 1.00 72.25 90 PRO A N 1
ATOM 718 C CA . PRO A 1 90 ? -17.968 -13.145 2.119 1.00 72.25 90 PRO A CA 1
ATOM 719 C C . PRO A 1 90 ? -17.983 -14.265 3.162 1.00 72.25 90 PRO A C 1
ATOM 721 O O . PRO A 1 90 ? -17.658 -15.419 2.881 1.00 72.25 90 PRO A O 1
ATOM 724 N N . GLY A 1 91 ? -18.360 -13.902 4.385 1.00 72.56 91 GLY A N 1
ATOM 725 C CA . GLY A 1 91 ? -18.245 -14.741 5.572 1.00 72.56 91 GLY A CA 1
ATOM 726 C C . GLY A 1 91 ? -17.258 -14.168 6.587 1.00 72.56 91 GLY A C 1
ATOM 727 O O . GLY A 1 91 ? -17.030 -12.959 6.652 1.00 72.56 91 GLY A O 1
ATOM 728 N N . GLN A 1 92 ? -16.692 -15.048 7.410 1.00 74.69 92 GLN A N 1
ATOM 729 C CA . GLN A 1 92 ? -15.773 -14.677 8.478 1.00 74.69 92 GLN A CA 1
ATOM 730 C C . GLN A 1 92 ? -14.330 -14.692 7.958 1.00 74.69 92 GLN A C 1
ATOM 732 O O . GLN A 1 92 ? -13.803 -15.744 7.598 1.00 74.69 92 GLN A O 1
ATOM 737 N N . SER A 1 93 ? -13.689 -13.524 7.915 1.00 74.88 93 SER A N 1
ATOM 738 C CA . SER A 1 93 ? -12.294 -13.379 7.494 1.00 74.88 93 SER A CA 1
ATOM 739 C C . SER A 1 93 ? -11.444 -12.807 8.627 1.00 74.88 93 SER A C 1
ATOM 741 O O . SER A 1 93 ? -11.746 -11.754 9.187 1.00 74.88 93 SER A O 1
ATOM 743 N N . LEU A 1 94 ? -10.353 -13.492 8.962 1.00 75.44 94 LEU A N 1
ATOM 744 C CA . LEU A 1 94 ? -9.336 -13.017 9.891 1.00 75.44 94 LEU A CA 1
ATOM 745 C C . LEU A 1 94 ? -8.390 -12.073 9.148 1.00 75.44 94 LEU A C 1
ATOM 747 O O . LEU A 1 94 ? -7.675 -12.499 8.241 1.00 75.44 94 LEU A O 1
ATOM 751 N N . VAL A 1 95 ? -8.362 -10.802 9.535 1.00 77.75 95 VAL A N 1
ATOM 752 C CA . VAL A 1 95 ? -7.520 -9.793 8.889 1.00 77.75 95 VAL A CA 1
ATOM 753 C C . VAL A 1 95 ? -6.469 -9.286 9.870 1.00 77.75 95 VAL A C 1
ATOM 755 O O . VAL A 1 95 ? -6.779 -8.897 10.997 1.00 77.75 95 VAL A O 1
ATOM 758 N N . GLU A 1 96 ? -5.213 -9.286 9.437 1.00 77.94 96 GLU A N 1
ATOM 759 C CA . GLU A 1 96 ? -4.103 -8.670 10.162 1.00 77.94 96 GLU A CA 1
ATOM 760 C C . GLU A 1 96 ? -3.927 -7.227 9.695 1.00 77.94 96 GLU A C 1
ATOM 762 O O . GLU A 1 96 ? -3.496 -6.967 8.567 1.00 77.94 96 GLU A O 1
ATOM 767 N N . ILE A 1 97 ? -4.263 -6.284 10.571 1.00 79.12 97 ILE A N 1
ATOM 768 C CA . ILE A 1 97 ? -4.281 -4.852 10.278 1.00 79.12 97 ILE A CA 1
ATOM 769 C C . ILE A 1 97 ? -3.334 -4.092 11.205 1.00 79.12 97 ILE A C 1
ATOM 771 O O . ILE A 1 97 ? -3.201 -4.421 12.380 1.00 79.12 97 ILE A O 1
ATOM 775 N N . SER A 1 98 ? -2.677 -3.053 10.696 1.00 74.62 98 SER A N 1
ATOM 776 C CA . SER A 1 98 ? -2.010 -2.048 11.526 1.00 74.62 98 SER A CA 1
ATOM 777 C C . SER A 1 98 ? -2.480 -0.659 11.158 1.00 74.62 98 SER A C 1
ATOM 779 O O . SER A 1 98 ? -2.829 -0.367 10.014 1.00 74.62 98 SER A O 1
ATOM 781 N N . TYR A 1 99 ? -2.450 0.224 12.141 1.00 74.12 99 TYR A N 1
ATOM 782 C CA . TYR A 1 99 ? -2.613 1.643 11.911 1.00 74.1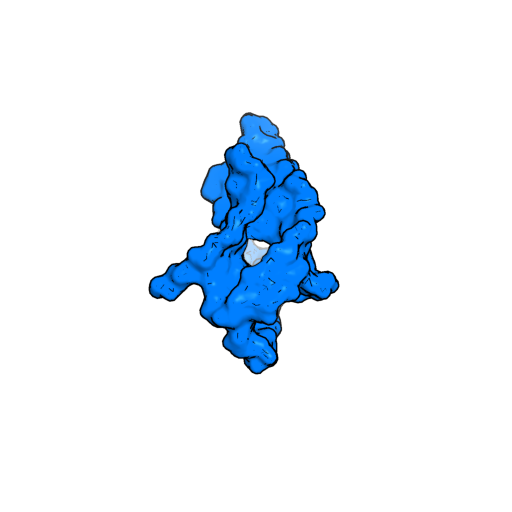2 99 TYR A CA 1
ATOM 783 C C . TYR A 1 99 ? -1.259 2.328 12.048 1.00 74.12 99 TYR A C 1
ATOM 785 O O . TYR A 1 99 ? -0.557 2.132 13.041 1.00 74.12 99 TYR A O 1
ATOM 793 N N . SER A 1 100 ? -0.892 3.122 11.044 1.00 69.31 100 SER A N 1
ATOM 794 C CA . SER A 1 100 ? 0.324 3.930 11.050 1.00 69.31 100 SER A CA 1
ATOM 795 C C . SER A 1 100 ? -0.017 5.411 10.949 1.00 69.31 100 SER A C 1
ATOM 797 O O . SER A 1 100 ? -0.775 5.824 10.068 1.00 69.31 100 SER A O 1
ATOM 799 N N . TYR A 1 101 ? 0.575 6.199 11.841 1.00 73.12 101 TYR A N 1
ATOM 800 C CA . TYR A 1 101 ? 0.443 7.646 11.892 1.00 73.12 101 TYR A CA 1
ATOM 801 C C . TYR A 1 101 ? 1.812 8.316 11.882 1.00 73.12 101 TYR A C 1
ATOM 803 O O . TYR A 1 101 ? 2.608 8.122 12.802 1.00 73.12 101 TYR A O 1
ATOM 811 N N . THR A 1 102 ? 2.061 9.162 10.889 1.00 69.88 102 THR A N 1
ATOM 812 C CA . THR A 1 102 ? 3.264 9.986 10.788 1.00 69.88 102 THR A CA 1
ATOM 813 C C . THR A 1 102 ? 2.899 11.457 10.918 1.00 69.88 102 THR A C 1
ATOM 815 O O . THR A 1 102 ? 2.203 12.031 10.076 1.00 69.88 102 THR A O 1
ATOM 818 N N . ARG A 1 103 ? 3.416 12.085 11.975 1.00 69.75 103 ARG A N 1
ATOM 819 C CA . ARG A 1 103 ? 3.353 13.535 12.181 1.00 69.75 103 ARG A CA 1
ATOM 820 C C . ARG A 1 103 ? 4.653 14.179 11.678 1.00 69.75 103 ARG A C 1
ATOM 822 O O . ARG A 1 103 ? 5.724 13.718 12.091 1.00 69.75 103 ARG A O 1
ATOM 829 N N . PRO A 1 104 ? 4.588 15.267 10.888 1.00 63.41 104 PRO A N 1
ATOM 830 C CA . PRO A 1 104 ? 5.765 16.075 10.594 1.00 63.41 104 PRO A CA 1
ATOM 831 C C . PRO A 1 104 ? 6.264 16.757 11.877 1.00 63.41 104 PRO A C 1
ATOM 833 O O . PRO A 1 104 ? 5.499 17.385 12.617 1.00 63.41 104 PRO A O 1
ATOM 836 N N . GLY A 1 105 ? 7.544 16.561 12.190 1.00 61.62 105 GLY A N 1
ATOM 837 C CA . GLY A 1 105 ? 8.191 17.159 13.357 1.00 6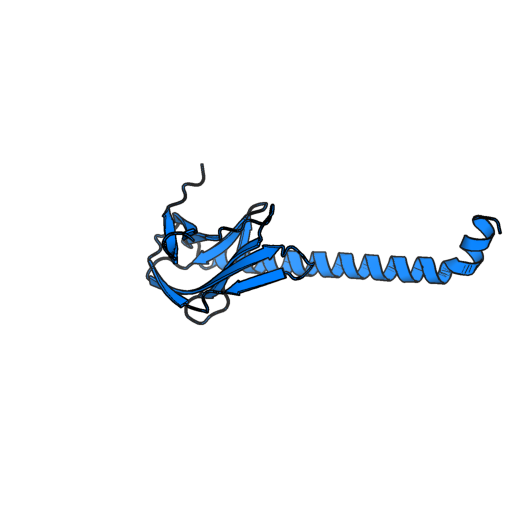1.62 105 GLY A CA 1
ATOM 838 C C . GLY A 1 105 ? 8.677 18.585 13.091 1.00 61.62 105 GLY A C 1
ATOM 839 O O . GLY A 1 105 ? 8.918 18.967 11.952 1.00 61.62 105 GLY A O 1
ATOM 840 N N . VAL A 1 106 ? 8.884 19.353 14.165 1.00 61.84 106 VAL A N 1
ATOM 841 C CA . VAL A 1 106 ? 9.333 20.763 14.118 1.00 61.84 106 VAL A CA 1
ATOM 842 C C . VAL A 1 106 ? 10.801 20.903 13.656 1.00 61.84 106 VAL A C 1
ATOM 844 O O . VAL A 1 106 ? 11.238 21.991 13.310 1.00 61.84 106 VAL A O 1
ATOM 847 N N . MET A 1 107 ? 11.558 19.800 13.588 1.00 66.19 107 MET A N 1
ATOM 848 C CA . MET A 1 107 ? 12.997 19.787 13.275 1.00 66.19 107 MET A CA 1
ATOM 849 C C . MET A 1 107 ? 13.359 18.706 12.235 1.00 66.19 107 MET A C 1
ATOM 851 O O . MET A 1 107 ? 14.199 17.851 12.499 1.00 66.19 107 MET A O 1
ATOM 855 N N . TYR A 1 108 ? 12.650 18.654 11.100 1.00 58.72 108 TYR A N 1
ATOM 856 C CA . TYR A 1 108 ? 12.836 17.672 10.003 1.00 58.72 108 TYR A CA 1
ATOM 857 C C . TYR A 1 108 ? 12.767 16.180 10.397 1.00 58.72 108 TYR A C 1
ATOM 859 O O . TYR A 1 108 ? 13.014 15.298 9.576 1.00 58.72 108 TYR A O 1
ATOM 867 N N . LYS A 1 109 ? 12.406 15.866 11.646 1.00 62.50 109 LYS A N 1
ATOM 868 C CA . LYS A 1 109 ? 12.332 14.501 12.165 1.00 62.50 109 LYS A CA 1
ATOM 869 C C . LYS A 1 109 ? 10.881 14.040 12.182 1.00 62.50 109 LYS A C 1
ATOM 871 O O . LYS A 1 109 ? 10.112 14.401 13.071 1.00 62.50 109 LYS A O 1
ATOM 876 N N . ASN A 1 110 ? 10.510 13.255 11.179 1.00 62.66 110 ASN A N 1
ATOM 877 C CA . ASN A 1 110 ? 9.207 12.601 11.130 1.00 62.66 110 ASN A CA 1
ATOM 878 C C . ASN A 1 110 ? 9.135 11.518 12.212 1.00 62.66 110 ASN A C 1
ATOM 880 O O . ASN A 1 110 ? 10.069 10.731 12.368 1.00 62.66 110 ASN A O 1
ATOM 884 N N . VAL A 1 111 ? 8.029 11.477 12.956 1.00 59.47 111 VAL A N 1
ATOM 885 C CA . VAL A 1 111 ? 7.775 10.427 13.949 1.00 59.47 111 VAL A CA 1
ATOM 886 C C . VAL A 1 111 ? 6.591 9.606 13.475 1.00 59.47 111 VAL A C 1
ATOM 888 O O . VAL A 1 111 ? 5.472 10.118 13.401 1.00 59.47 111 VAL A O 1
ATOM 891 N N . THR A 1 112 ? 6.854 8.339 13.165 1.00 64.50 112 THR A N 1
ATOM 892 C CA . THR A 1 112 ? 5.826 7.357 12.824 1.00 64.50 112 THR A CA 1
ATOM 893 C C . THR A 1 112 ? 5.491 6.543 14.066 1.00 64.50 112 THR A C 1
ATOM 895 O O . THR A 1 112 ? 6.354 5.861 14.614 1.00 64.50 112 THR A O 1
ATOM 898 N N . LYS A 1 113 ? 4.238 6.607 14.512 1.00 67.88 113 LYS A N 1
ATOM 899 C CA . LYS A 1 113 ? 3.675 5.671 15.485 1.00 67.88 113 LYS A CA 1
ATOM 900 C C . LYS A 1 113 ? 2.891 4.603 14.736 1.00 67.88 113 LYS A C 1
ATOM 902 O O . LYS A 1 113 ? 2.096 4.933 13.861 1.00 67.88 113 LYS A O 1
ATOM 907 N N . SER A 1 114 ? 3.120 3.344 15.085 1.00 71.81 114 SER A N 1
ATOM 908 C CA . SER A 1 114 ? 2.325 2.214 14.613 1.00 71.81 114 SER A CA 1
ATOM 909 C C . SER A 1 114 ? 1.704 1.525 15.819 1.00 71.81 114 SER A C 1
ATOM 911 O O . SER A 1 114 ? 2.400 1.309 16.810 1.00 71.81 114 SER A O 1
ATOM 913 N N . THR A 1 115 ? 0.421 1.184 15.737 1.00 61.44 115 THR A N 1
ATOM 914 C CA . THR A 1 115 ? -0.308 0.471 16.804 1.00 61.44 115 THR A CA 1
ATOM 915 C C . THR A 1 115 ? 0.090 -1.014 16.888 1.00 61.44 115 THR A C 1
ATOM 917 O O . THR A 1 115 ? -0.386 -1.743 17.749 1.00 61.44 115 THR A O 1
ATOM 920 N N . GLY A 1 116 ? 1.000 -1.477 16.021 1.00 67.25 116 GLY A N 1
ATOM 921 C CA . GLY A 1 116 ? 1.350 -2.892 15.894 1.00 67.25 116 GLY A CA 1
ATOM 922 C C . GLY A 1 116 ? 0.359 -3.649 15.008 1.00 67.25 116 GLY A C 1
ATOM 923 O O . GLY A 1 116 ? -0.651 -3.099 14.565 1.00 67.25 116 GLY A O 1
ATOM 924 N N . VAL A 1 117 ? 0.688 -4.902 14.685 1.00 72.62 117 VAL A N 1
ATOM 925 C CA . VAL A 1 117 ? -0.177 -5.772 13.876 1.00 72.62 117 VAL A CA 1
ATOM 926 C C . VAL A 1 117 ? -1.231 -6.390 14.790 1.00 72.62 117 VAL A C 1
ATOM 928 O O . VAL A 1 117 ? -0.899 -7.154 15.693 1.00 72.62 117 VAL A O 1
ATOM 931 N N . VAL A 1 118 ? -2.496 -6.056 14.557 1.00 73.94 118 VAL A N 1
ATOM 932 C CA . VAL A 1 118 ? -3.648 -6.561 15.305 1.00 73.94 118 VAL A CA 1
ATOM 933 C C . VAL A 1 118 ? -4.438 -7.514 14.415 1.00 73.94 118 VAL A C 1
ATOM 935 O O . VAL A 1 118 ? -4.699 -7.223 13.249 1.00 73.94 118 VAL A O 1
ATOM 938 N N . LYS A 1 119 ? -4.834 -8.662 14.970 1.00 77.56 119 LYS A N 1
ATOM 939 C CA . LYS A 1 119 ? -5.738 -9.616 14.318 1.00 77.56 119 LYS A CA 1
ATOM 940 C C . LYS A 1 119 ? -7.175 -9.225 14.630 1.00 77.56 119 LYS A C 1
ATOM 942 O O . LYS A 1 119 ? -7.552 -9.206 15.800 1.00 77.56 119 LYS A O 1
ATOM 947 N N . LYS A 1 120 ? -7.976 -8.928 13.608 1.00 72.88 120 LYS A N 1
ATOM 948 C CA . LYS A 1 120 ? -9.404 -8.636 13.762 1.00 72.88 120 LYS A CA 1
ATOM 949 C C . LYS A 1 120 ? -10.214 -9.541 12.846 1.00 72.88 120 LYS A C 1
ATOM 951 O O . LYS A 1 120 ? -9.943 -9.641 11.652 1.00 72.88 120 LYS A O 1
ATOM 956 N N . THR A 1 121 ? -11.196 -10.215 13.426 1.00 73.94 121 THR A N 1
ATOM 957 C CA . THR A 1 121 ? -12.165 -11.008 12.676 1.00 73.94 121 THR A CA 1
ATOM 958 C C . THR A 1 121 ? -13.215 -10.059 12.115 1.00 73.94 121 THR A C 1
ATOM 960 O O . THR A 1 121 ? -13.901 -9.382 12.879 1.00 73.94 121 THR A O 1
ATOM 963 N N . LEU A 1 122 ? -13.296 -9.964 10.791 1.00 74.44 122 LEU A N 1
ATOM 964 C CA . LEU A 1 122 ? -14.299 -9.174 10.089 1.00 74.44 122 LEU A CA 1
ATOM 965 C C . LEU A 1 122 ? -15.324 -10.124 9.474 1.00 74.44 122 LEU A C 1
ATOM 967 O O . LEU A 1 122 ? -14.962 -11.055 8.754 1.00 74.44 122 LEU A O 1
ATOM 971 N N . GLU A 1 123 ? -16.597 -9.878 9.760 1.00 74.06 123 GLU A N 1
ATOM 972 C CA . GLU A 1 123 ? -17.706 -10.533 9.074 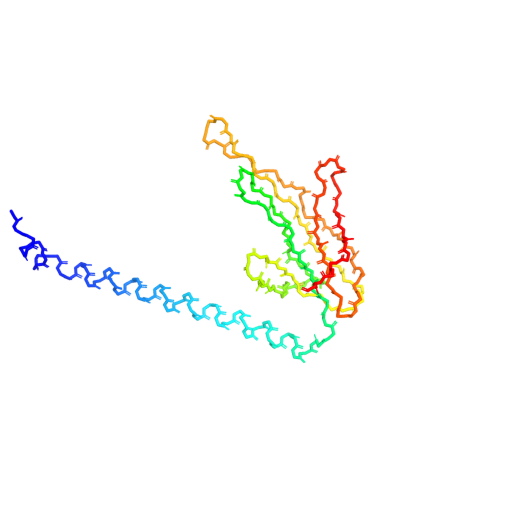1.00 74.06 123 GLU A CA 1
ATOM 973 C C . GLU A 1 123 ? -18.184 -9.619 7.952 1.00 74.06 123 GLU A C 1
ATOM 975 O O . GLU A 1 123 ? -18.629 -8.494 8.182 1.00 74.06 123 GLU A O 1
ATOM 980 N N . VAL A 1 124 ? -18.033 -10.096 6.722 1.00 76.50 124 VAL A N 1
ATOM 981 C CA . VAL A 1 124 ? -18.353 -9.348 5.506 1.00 76.50 124 VAL A CA 1
ATOM 982 C C . VAL A 1 124 ? -19.481 -10.032 4.756 1.00 76.50 124 VAL A C 1
ATOM 984 O O . VAL A 1 124 ? -19.451 -11.241 4.528 1.00 76.50 124 VAL A O 1
ATOM 987 N N . GLN A 1 125 ? -20.475 -9.246 4.351 1.00 69.81 125 GLN A N 1
ATOM 988 C CA . GLN A 1 125 ? -21.570 -9.715 3.508 1.00 69.81 125 GLN A CA 1
ATOM 989 C C . GLN A 1 125 ? -21.193 -9.655 2.026 1.00 69.81 125 GLN A C 1
ATOM 991 O O . GLN A 1 125 ? -20.400 -8.810 1.603 1.00 69.81 125 GLN A O 1
ATOM 996 N N . ALA A 1 126 ? -21.778 -10.562 1.241 1.00 72.44 126 ALA A N 1
ATOM 997 C CA . ALA A 1 126 ? -21.549 -10.644 -0.195 1.00 72.44 126 ALA A CA 1
ATOM 998 C C . ALA A 1 126 ? -21.952 -9.343 -0.897 1.00 72.44 126 ALA A C 1
ATOM 1000 O O . ALA A 1 126 ? -23.031 -8.810 -0.649 1.00 72.44 126 ALA A O 1
ATOM 1001 N N . ASN A 1 127 ? -21.089 -8.864 -1.797 1.00 64.69 127 ASN A N 1
ATOM 1002 C CA . ASN A 1 127 ? -21.316 -7.667 -2.617 1.00 64.69 127 ASN A CA 1
ATOM 1003 C C . ASN A 1 127 ? -21.544 -6.356 -1.827 1.00 64.69 127 ASN A C 1
ATOM 1005 O O . ASN A 1 127 ? -22.054 -5.377 -2.371 1.00 64.69 127 ASN A O 1
ATOM 1009 N N . THR A 1 128 ? -21.139 -6.309 -0.555 1.00 71.19 128 THR A N 1
ATOM 1010 C CA . THR A 1 128 ? -21.215 -5.094 0.263 1.00 71.19 128 THR A CA 1
ATOM 1011 C C . THR A 1 128 ? -19.863 -4.384 0.277 1.00 71.19 128 THR A C 1
ATOM 1013 O O . THR A 1 128 ? -18.800 -5.012 0.347 1.00 71.19 128 THR A O 1
ATOM 1016 N N . ALA A 1 129 ? -19.892 -3.055 0.187 1.00 73.56 129 ALA A N 1
ATOM 1017 C CA . ALA A 1 129 ? -18.714 -2.226 0.378 1.00 73.56 129 ALA A CA 1
ATOM 1018 C C . ALA A 1 129 ? -18.637 -1.744 1.834 1.00 73.56 129 ALA A C 1
ATOM 1020 O O . ALA A 1 129 ? -19.641 -1.398 2.449 1.00 73.56 129 ALA A O 1
ATOM 1021 N N . TYR A 1 130 ? -17.432 -1.733 2.393 1.00 76.62 130 TYR A N 1
ATOM 1022 C CA . TYR A 1 130 ? -17.142 -1.310 3.758 1.00 76.62 130 TYR A CA 1
ATOM 1023 C C . TYR A 1 130 ? -15.983 -0.321 3.759 1.00 76.62 130 TYR A C 1
ATOM 1025 O O . TYR A 1 130 ? -15.114 -0.377 2.890 1.00 76.62 130 TYR A O 1
ATOM 1033 N N . ILE A 1 131 ? -15.934 0.562 4.748 1.00 77.62 131 ILE A N 1
ATOM 1034 C CA . ILE A 1 131 ? -14.758 1.368 5.064 1.00 77.62 131 ILE A CA 1
ATOM 1035 C C . ILE A 1 131 ? -14.151 0.846 6.358 1.00 77.62 131 ILE A C 1
ATOM 1037 O O . ILE A 1 131 ? -14.815 0.753 7.389 1.00 77.62 131 ILE A O 1
ATOM 1041 N N . LEU A 1 132 ? -12.856 0.554 6.292 1.00 78.62 132 LEU A N 1
ATOM 1042 C CA . LEU A 1 132 ? -12.019 0.325 7.453 1.00 78.62 132 LEU A CA 1
ATOM 1043 C C . LEU A 1 132 ? -11.282 1.628 7.789 1.00 78.62 132 LEU A C 1
ATOM 1045 O O . LEU A 1 132 ? -10.465 2.143 7.011 1.00 78.62 132 LEU A O 1
ATOM 1049 N N . GLY A 1 133 ? -11.611 2.172 8.953 1.00 76.25 133 GLY A N 1
ATOM 1050 C CA . GLY A 1 133 ? -11.013 3.365 9.530 1.00 76.25 133 GLY A CA 1
ATOM 1051 C C . GLY A 1 133 ? -10.313 3.065 10.851 1.00 76.25 133 GLY A C 1
ATOM 1052 O O . GLY A 1 133 ? -10.351 1.954 11.380 1.00 76.25 133 GLY A O 1
ATOM 1053 N N . PHE A 1 134 ? -9.651 4.083 11.386 1.00 74.75 134 PHE A N 1
ATOM 1054 C CA . PHE A 1 134 ? -9.091 4.048 12.730 1.00 74.75 134 PHE A CA 1
ATOM 1055 C C . PHE A 1 134 ? -9.440 5.358 13.428 1.00 74.75 134 PHE A C 1
ATOM 1057 O O . PHE A 1 134 ? -9.062 6.434 12.951 1.00 74.75 134 PHE A O 1
ATOM 1064 N N . ASP A 1 135 ? -10.177 5.275 14.534 1.00 72.06 135 ASP A N 1
ATOM 1065 C CA . ASP A 1 135 ? -10.464 6.433 15.369 1.00 72.06 135 ASP A CA 1
ATOM 1066 C C . ASP A 1 135 ? -9.301 6.651 16.339 1.00 72.06 135 ASP A C 1
ATOM 1068 O O . ASP A 1 135 ? -9.036 5.861 17.240 1.00 72.06 135 ASP A O 1
ATOM 1072 N N . ARG A 1 136 ? -8.599 7.768 16.160 1.00 65.75 136 ARG A N 1
ATOM 1073 C CA . ARG A 1 136 ? -7.449 8.148 16.987 1.00 65.75 136 ARG A CA 1
ATOM 1074 C C . ARG A 1 136 ? -7.821 8.591 18.399 1.00 65.75 136 ARG A C 1
ATOM 1076 O O . ARG A 1 136 ? -6.932 8.640 19.241 1.00 65.75 136 ARG A O 1
ATOM 1083 N N . LYS A 1 137 ? -9.066 9.011 18.636 1.00 66.19 137 LYS A N 1
ATOM 1084 C CA . LYS A 1 137 ? -9.529 9.436 19.964 1.00 66.19 137 LYS A CA 1
ATOM 1085 C C . LYS A 1 137 ? -9.896 8.233 20.821 1.00 66.19 137 LYS A C 1
ATOM 1087 O O . LYS A 1 137 ? -9.606 8.245 22.010 1.00 66.19 137 LYS A O 1
ATOM 1092 N N . ALA A 1 138 ? -10.518 7.232 20.201 1.00 67.81 138 ALA A N 1
ATOM 1093 C CA . ALA A 1 138 ? -10.886 5.978 20.850 1.00 67.81 138 ALA A CA 1
ATOM 1094 C C . ALA A 1 138 ? -9.766 4.919 20.803 1.00 67.81 138 ALA A C 1
ATOM 1096 O O . ALA A 1 138 ? -9.816 3.963 21.561 1.00 67.81 138 ALA A O 1
ATOM 1097 N N . GLU A 1 139 ? -8.760 5.089 19.934 1.00 67.94 139 GLU A N 1
ATOM 1098 C CA . GLU A 1 139 ? -7.737 4.078 19.603 1.00 67.94 139 GLU A CA 1
ATOM 1099 C C . GLU A 1 139 ? -8.322 2.757 19.062 1.00 67.94 139 GLU A C 1
ATOM 1101 O O . GLU A 1 139 ? -7.710 1.693 19.161 1.00 67.94 139 GLU A O 1
ATOM 1106 N N . GLU A 1 140 ? -9.491 2.826 18.420 1.00 72.81 140 GLU A N 1
ATOM 1107 C CA . GLU A 1 140 ? -10.225 1.662 17.923 1.00 72.81 140 GLU A CA 1
ATOM 1108 C C . GLU A 1 140 ? -10.364 1.655 16.394 1.00 72.81 140 GLU A C 1
ATOM 1110 O O . GLU A 1 140 ? -10.496 2.686 15.731 1.00 72.81 140 GLU A O 1
ATOM 1115 N N . PHE A 1 141 ? -10.361 0.450 15.816 1.00 71.50 141 PHE A N 1
ATOM 1116 C CA . PHE A 1 141 ? -10.641 0.245 14.394 1.00 71.50 141 PHE A CA 1
ATOM 1117 C C . PHE A 1 141 ? -12.145 0.287 14.135 1.00 71.50 141 PHE A C 1
ATOM 1119 O O . PHE A 1 141 ? -12.864 -0.612 14.592 1.00 71.50 141 PHE A O 1
ATOM 1126 N N . THR A 1 142 ? -12.588 1.266 13.349 1.00 73.31 142 THR A N 1
ATOM 1127 C CA . THR A 1 142 ? -13.977 1.398 12.906 1.00 73.31 142 THR A CA 1
ATOM 1128 C C . THR A 1 142 ? -14.192 0.627 11.608 1.00 73.31 142 THR A C 1
ATOM 1130 O O . THR A 1 142 ? -13.354 0.640 10.703 1.00 73.31 142 THR A O 1
ATOM 1133 N N . PHE A 1 143 ? -15.310 -0.088 11.537 1.00 75.56 143 PHE A N 1
ATOM 1134 C CA . PHE A 1 143 ? -15.718 -0.848 10.363 1.00 75.56 143 PHE A CA 1
ATOM 1135 C C . PHE A 1 143 ? -17.167 -0.495 10.059 1.00 75.56 143 PHE A C 1
ATOM 1137 O O . PHE A 1 143 ? -18.068 -0.864 10.809 1.00 75.56 143 PHE A O 1
ATOM 1144 N N . GLU A 1 144 ? -17.374 0.269 8.994 1.00 76.75 144 GLU A N 1
ATOM 1145 C CA . GLU A 1 144 ? -18.681 0.816 8.635 1.00 76.75 144 GLU A CA 1
ATOM 1146 C C . GLU A 1 144 ? -19.063 0.374 7.226 1.00 76.75 144 GLU A C 1
ATOM 1148 O O . GLU A 1 144 ? -18.204 0.243 6.352 1.00 76.75 144 GLU A O 1
ATOM 1153 N N . ILE A 1 145 ? -20.356 0.141 6.999 1.00 73.69 145 ILE A N 1
ATOM 1154 C CA . ILE A 1 145 ? -20.879 -0.124 5.657 1.00 73.69 145 ILE A CA 1
ATOM 1155 C C . ILE A 1 145 ? -20.739 1.165 4.849 1.00 73.69 145 ILE A C 1
ATOM 1157 O O . ILE A 1 145 ? -21.198 2.227 5.264 1.00 73.69 145 ILE A O 1
ATOM 1161 N N . PHE A 1 146 ? -20.100 1.066 3.691 1.00 72.06 146 PHE A N 1
ATOM 1162 C CA . PHE A 1 146 ? -19.957 2.164 2.755 1.00 72.06 146 PHE A CA 1
ATOM 1163 C C . PHE A 1 146 ? -20.833 1.908 1.542 1.00 72.06 146 PHE A C 1
ATOM 1165 O O . PHE A 1 146 ? -20.565 1.007 0.750 1.00 72.06 146 PHE A O 1
ATOM 1172 N N . THR A 1 147 ? -21.869 2.719 1.381 1.00 58.25 147 THR A N 1
ATOM 1173 C CA . THR A 1 147 ? -22.690 2.700 0.174 1.00 58.25 147 THR A CA 1
ATOM 1174 C C . THR A 1 147 ? -21.950 3.468 -0.917 1.00 58.25 147 THR A C 1
ATOM 1176 O O . THR A 1 147 ? -21.736 4.673 -0.797 1.00 58.25 147 THR A O 1
ATOM 1179 N N . GLU A 1 148 ? -21.515 2.769 -1.968 1.00 56.69 148 GLU A N 1
ATOM 1180 C CA . GLU A 1 148 ? -21.112 3.441 -3.205 1.00 56.69 148 GLU A CA 1
ATOM 1181 C C . GLU A 1 148 ? -22.390 3.943 -3.895 1.00 56.69 148 GLU A C 1
ATOM 1183 O O . GLU A 1 148 ? -23.078 3.144 -4.525 1.00 56.69 148 GLU A O 1
ATOM 1188 N N . GLU A 1 149 ? -22.735 5.224 -3.721 1.00 41.12 149 GLU A N 1
ATOM 1189 C CA . GLU A 1 149 ? -23.680 5.919 -4.618 1.00 41.12 149 GLU A CA 1
ATOM 1190 C C . GLU A 1 149 ? -23.105 6.058 -6.036 1.00 41.12 149 GLU A C 1
ATOM 1192 O O . GLU A 1 149 ? -21.876 6.298 -6.173 1.00 41.12 149 GLU A O 1
#

pLDDT: mean 73.23, std 8.83, range [41.12, 93.19]